Protein AF-A0A9D2AZE3-F1 (afdb_monomer)

Structure (mmCIF, N/CA/C/O backbone):
data_AF-A0A9D2AZE3-F1
#
_entry.id   AF-A0A9D2AZE3-F1
#
loop_
_atom_site.group_PDB
_atom_site.id
_atom_site.type_symbol
_atom_site.label_atom_id
_atom_site.label_alt_id
_atom_site.label_comp_id
_atom_site.label_asym_id
_atom_site.label_entity_id
_atom_site.label_seq_id
_atom_site.pdbx_PDB_ins_code
_atom_site.Cartn_x
_atom_site.Cartn_y
_atom_site.Cartn_z
_atom_site.occupancy
_atom_site.B_iso_or_equiv
_atom_site.auth_seq_id
_atom_site.auth_comp_id
_atom_site.auth_asym_id
_atom_site.auth_atom_id
_atom_site.pdbx_PDB_model_num
ATOM 1 N N . M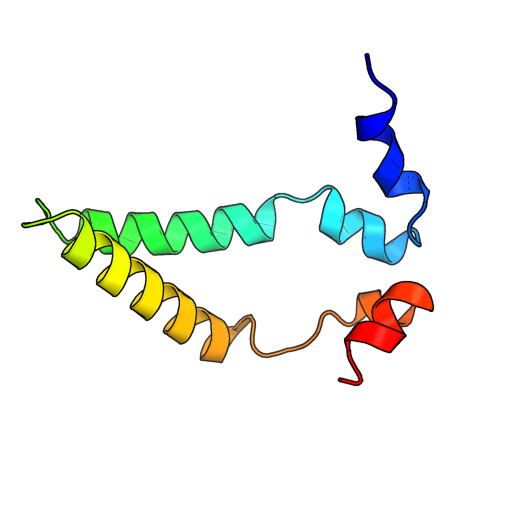ET A 1 1 ? -8.279 26.606 17.327 1.00 51.66 1 MET A N 1
ATOM 2 C CA . MET A 1 1 ? -7.142 26.332 16.411 1.00 51.66 1 MET A CA 1
ATOM 3 C C . MET A 1 1 ? -6.312 25.092 16.792 1.00 51.66 1 MET A C 1
ATOM 5 O O . MET A 1 1 ? -5.145 25.040 16.447 1.00 51.66 1 MET A O 1
ATOM 9 N N . ASN A 1 2 ? -6.879 24.058 17.438 1.00 59.91 2 ASN A N 1
ATOM 10 C CA . ASN A 1 2 ? -6.163 22.785 17.682 1.00 59.91 2 ASN A CA 1
ATOM 11 C C . ASN A 1 2 ? -7.075 21.540 17.734 1.00 59.91 2 ASN A C 1
ATOM 13 O O . ASN A 1 2 ? -6.616 20.448 18.052 1.00 59.91 2 ASN A O 1
ATOM 17 N N . GLU A 1 3 ? -8.361 21.668 17.404 1.00 62.03 3 GLU A N 1
ATOM 18 C CA . GLU A 1 3 ? -9.331 20.571 17.550 1.00 62.03 3 GLU A CA 1
ATOM 19 C C . GLU A 1 3 ? -9.083 19.423 16.560 1.00 62.03 3 GLU A C 1
ATOM 21 O O . GLU A 1 3 ? -9.278 18.256 16.897 1.00 62.03 3 GLU A O 1
ATOM 26 N N . LEU A 1 4 ? -8.558 19.727 15.366 1.00 69.56 4 LEU A N 1
ATOM 27 C CA . LEU A 1 4 ? -8.304 18.721 14.330 1.00 69.56 4 LEU A CA 1
ATOM 28 C C . LEU A 1 4 ? -7.159 17.758 14.683 1.00 69.56 4 LEU A C 1
ATOM 30 O O . LEU A 1 4 ? -7.189 16.604 14.257 1.00 69.56 4 LEU A O 1
ATOM 34 N N . TYR A 1 5 ? -6.190 18.179 15.504 1.00 75.44 5 TYR A N 1
ATOM 35 C CA . TYR A 1 5 ? -5.049 17.338 15.885 1.00 75.44 5 TYR A CA 1
ATOM 36 C C . TYR A 1 5 ? -5.428 16.188 16.819 1.00 75.44 5 TYR A C 1
ATOM 38 O O . TYR A 1 5 ? -4.731 15.180 16.842 1.00 75.44 5 TYR A O 1
ATOM 46 N N . PHE A 1 6 ? -6.535 16.294 17.562 1.00 79.62 6 PHE A N 1
ATOM 47 C CA . PHE A 1 6 ? -6.978 15.248 18.491 1.00 79.62 6 PHE A CA 1
ATOM 48 C C . PHE A 1 6 ? -8.008 14.290 17.888 1.00 79.62 6 PHE A C 1
ATOM 50 O O . PHE A 1 6 ? -8.386 13.312 18.532 1.00 79.62 6 PHE A O 1
ATOM 57 N N . THR A 1 7 ? -8.422 14.498 16.638 1.00 84.69 7 THR A N 1
ATOM 58 C CA . THR A 1 7 ? -9.410 13.647 15.949 1.00 84.69 7 THR A CA 1
ATOM 59 C C . THR A 1 7 ? -8.994 12.176 15.874 1.00 84.69 7 THR A C 1
ATOM 61 O O . THR A 1 7 ? -9.848 11.292 15.903 1.00 84.69 7 THR A O 1
ATOM 64 N N . TYR A 1 8 ? -7.689 11.872 15.879 1.00 83.69 8 TYR A N 1
ATOM 65 C CA . TYR A 1 8 ? -7.205 10.488 15.882 1.00 83.69 8 TYR A CA 1
ATOM 66 C C . TYR A 1 8 ? -7.582 9.711 17.161 1.00 83.69 8 TYR A C 1
ATOM 68 O O . TYR A 1 8 ? -7.596 8.478 17.155 1.00 83.69 8 TYR A O 1
ATOM 76 N N . THR A 1 9 ? -7.906 10.401 18.262 1.00 86.19 9 THR A N 1
ATOM 77 C CA . THR A 1 9 ? -8.366 9.768 19.511 1.00 86.19 9 THR A CA 1
ATOM 78 C C . THR A 1 9 ? -9.716 9.068 19.352 1.00 86.19 9 THR A C 1
ATOM 80 O O . THR A 1 9 ? -10.009 8.137 20.100 1.00 86.19 9 THR A O 1
ATOM 83 N N . LEU A 1 10 ? -10.494 9.426 18.327 1.00 86.12 10 LEU A N 1
ATOM 84 C CA . LEU A 1 10 ? -11.770 8.787 18.006 1.00 86.12 10 LEU A CA 1
ATOM 85 C C . LEU A 1 10 ? -11.612 7.359 17.454 1.00 86.12 10 LEU A C 1
ATOM 87 O O . LEU A 1 10 ? -12.586 6.612 17.421 1.00 86.12 10 LEU A O 1
ATOM 91 N N . TYR A 1 11 ? -10.401 6.961 17.048 1.00 84.25 11 TYR A N 1
ATOM 92 C CA . TYR A 1 11 ? -10.107 5.618 16.541 1.00 84.25 11 TYR A CA 1
ATOM 93 C C . TYR A 1 11 ? -9.626 4.678 17.649 1.00 84.25 11 TYR A C 1
ATOM 95 O O . TYR A 1 11 ? -9.049 5.100 18.659 1.00 84.25 11 TYR A O 1
ATOM 103 N N . HIS A 1 12 ? -9.789 3.371 17.425 1.00 86.94 12 HIS A N 1
ATOM 104 C CA . HIS A 1 12 ? -9.307 2.337 18.340 1.00 86.94 12 HIS A CA 1
ATOM 105 C C . HIS A 1 12 ? -7.787 2.480 18.604 1.00 86.94 12 HIS A C 1
ATOM 107 O O . HIS A 1 12 ? -7.028 2.693 17.652 1.00 86.94 12 HIS A O 1
ATOM 113 N N . PRO A 1 13 ? -7.280 2.305 19.845 1.00 87.31 13 PRO A N 1
ATOM 114 C CA . PRO A 1 13 ? -5.858 2.493 20.175 1.00 87.31 13 PRO A CA 1
ATOM 115 C C . PRO A 1 13 ? -4.873 1.740 19.262 1.00 87.31 13 PRO A C 1
ATOM 117 O O . PRO A 1 13 ? -3.820 2.268 18.907 1.00 87.31 13 PRO A O 1
ATOM 120 N N . LYS A 1 14 ? -5.245 0.537 18.798 1.00 85.50 14 LYS A N 1
ATOM 121 C CA . LYS A 1 14 ? -4.447 -0.257 17.835 1.00 85.50 14 LYS A CA 1
ATOM 122 C C . LYS A 1 14 ? -4.283 0.416 16.459 1.00 85.50 14 LYS A C 1
ATOM 124 O O . LYS A 1 14 ? -3.306 0.142 15.762 1.00 85.50 14 LYS A O 1
ATOM 129 N N . ILE A 1 15 ? -5.218 1.278 16.064 1.00 86.31 15 ILE A N 1
ATOM 130 C CA . ILE A 1 15 ? -5.212 2.019 14.794 1.00 86.31 15 ILE A CA 1
ATOM 131 C C . ILE A 1 15 ? -4.476 3.348 14.940 1.00 86.31 15 ILE A C 1
ATOM 133 O O . ILE A 1 15 ? -3.754 3.736 14.025 1.00 86.31 15 ILE A O 1
ATOM 137 N N . ARG A 1 16 ? -4.553 3.996 16.111 1.00 87.88 16 ARG A N 1
ATOM 138 C CA . ARG A 1 16 ? -3.842 5.258 16.391 1.00 87.88 16 ARG A CA 1
ATOM 139 C C . ARG A 1 16 ? -2.354 5.165 16.062 1.00 87.88 16 ARG A C 1
ATOM 141 O O . ARG A 1 16 ? -1.809 6.091 15.474 1.00 87.88 16 ARG A O 1
ATOM 148 N N . ARG A 1 17 ? -1.731 4.006 16.328 1.00 85.38 17 ARG A N 1
ATOM 149 C CA . ARG A 1 17 ? -0.338 3.718 15.940 1.00 85.38 17 ARG A CA 1
ATOM 150 C C . ARG A 1 17 ? -0.037 3.824 14.465 1.00 85.38 17 ARG A C 1
ATOM 152 O O . ARG A 1 17 ? 1.076 4.179 14.115 1.00 85.38 17 ARG A O 1
ATOM 159 N N . LYS A 1 18 ? -0.998 3.546 13.602 1.00 86.06 18 LYS A N 1
ATOM 160 C CA . LYS A 1 18 ? -0.825 3.745 12.166 1.00 86.06 18 LYS A CA 1
ATOM 161 C C . LYS A 1 18 ? -1.015 5.204 11.761 1.00 86.06 18 LYS A C 1
ATOM 163 O O . LYS A 1 18 ? -0.347 5.631 10.832 1.00 86.06 18 LYS A O 1
ATOM 168 N N . ILE A 1 19 ? -1.843 5.956 12.487 1.00 86.62 19 ILE A N 1
ATOM 169 C CA . ILE A 1 19 ? -2.117 7.376 12.223 1.00 86.62 19 ILE A CA 1
ATOM 170 C C . ILE A 1 19 ? -0.943 8.265 12.661 1.00 86.62 19 ILE A C 1
ATOM 172 O O . ILE A 1 19 ? -0.537 9.141 11.909 1.00 86.62 19 ILE A O 1
ATOM 176 N N . TYR A 1 20 ? -0.370 8.038 13.851 1.00 85.00 20 TYR A N 1
ATOM 177 C CA . TYR A 1 20 ? 0.716 8.889 14.355 1.00 85.00 20 TYR A CA 1
ATOM 178 C C . TYR A 1 20 ? 2.076 8.607 13.704 1.00 85.00 20 TYR A C 1
ATOM 180 O O . TYR A 1 20 ? 2.970 9.446 13.772 1.00 85.00 20 TYR A O 1
ATOM 188 N N . THR A 1 21 ? 2.288 7.419 13.121 1.00 87.25 21 THR A N 1
ATOM 189 C CA . THR A 1 21 ? 3.564 7.104 12.464 1.00 87.25 21 THR A CA 1
ATOM 190 C C . THR A 1 21 ? 3.578 7.590 11.026 1.00 87.25 21 THR A C 1
ATOM 192 O O . THR A 1 21 ? 2.713 7.219 10.238 1.00 87.25 21 THR A O 1
ATOM 195 N N . THR A 1 22 ? 4.651 8.268 10.640 1.00 89.00 22 THR A N 1
ATOM 196 C CA . THR A 1 22 ? 4.931 8.675 9.256 1.00 89.00 22 THR A CA 1
ATOM 197 C C . THR A 1 22 ? 5.673 7.602 8.453 1.00 89.00 22 THR A C 1
ATOM 199 O O . THR A 1 22 ? 5.895 7.766 7.259 1.00 89.00 22 THR A O 1
ATOM 202 N N . ASN A 1 23 ? 6.003 6.456 9.060 1.00 89.75 23 ASN A N 1
ATOM 203 C CA . ASN A 1 23 ? 6.801 5.388 8.443 1.00 89.75 23 ASN A CA 1
ATOM 204 C C . ASN A 1 23 ? 6.319 4.958 7.047 1.00 89.75 23 ASN A C 1
ATOM 206 O O . ASN A 1 23 ? 7.129 4.600 6.195 1.00 89.75 23 ASN A O 1
ATOM 210 N N . TRP A 1 24 ? 5.004 4.928 6.815 1.00 87.94 24 TRP A N 1
ATOM 211 C CA . TRP A 1 24 ? 4.436 4.480 5.540 1.00 87.94 24 TRP A CA 1
ATOM 212 C C . TRP A 1 24 ? 4.599 5.529 4.441 1.00 87.94 24 TRP A C 1
ATOM 214 O O . TRP A 1 24 ? 5.077 5.200 3.354 1.00 87.94 24 TRP A O 1
ATOM 224 N N . ILE A 1 25 ? 4.296 6.792 4.751 1.00 90.19 25 ILE A N 1
ATOM 225 C CA . ILE A 1 25 ? 4.482 7.905 3.816 1.00 90.19 25 ILE A CA 1
ATOM 226 C C . ILE A 1 25 ? 5.971 8.190 3.576 1.00 90.19 25 ILE A C 1
ATOM 228 O O . ILE A 1 25 ? 6.387 8.411 2.443 1.00 90.19 25 ILE A O 1
ATOM 232 N N . GLU A 1 26 ? 6.814 8.084 4.605 1.00 94.50 26 GLU A N 1
ATOM 233 C CA . GLU A 1 26 ? 8.267 8.222 4.479 1.00 94.50 26 GLU A CA 1
ATOM 234 C C . GLU A 1 26 ? 8.882 7.122 3.621 1.00 94.50 26 GLU A C 1
ATOM 236 O O . GLU A 1 26 ? 9.739 7.406 2.780 1.00 94.50 26 GLU A O 1
ATOM 241 N N . ARG A 1 27 ? 8.430 5.873 3.797 1.00 92.25 27 ARG A N 1
ATOM 242 C CA . ARG A 1 27 ? 8.857 4.748 2.962 1.00 92.25 27 ARG A CA 1
ATOM 243 C C . ARG A 1 27 ? 8.496 4.996 1.501 1.00 92.25 27 ARG A C 1
ATOM 245 O O . ARG A 1 27 ? 9.379 4.875 0.661 1.00 92.25 27 ARG A O 1
ATOM 252 N N . LEU A 1 28 ? 7.255 5.385 1.202 1.00 92.56 28 LEU A N 1
ATOM 253 C CA . LEU A 1 28 ? 6.833 5.682 -0.171 1.00 92.56 28 LEU A CA 1
ATOM 254 C C . LEU A 1 28 ? 7.647 6.839 -0.777 1.00 92.56 28 LEU A C 1
ATOM 256 O O . LEU A 1 28 ? 8.223 6.702 -1.855 1.00 92.56 28 LEU A O 1
ATOM 260 N N . ASN A 1 29 ? 7.805 7.938 -0.038 1.00 93.88 29 ASN A N 1
ATOM 261 C CA . ASN A 1 29 ? 8.598 9.087 -0.479 1.00 93.88 29 ASN A CA 1
ATOM 262 C C . ASN A 1 29 ? 10.074 8.735 -0.717 1.00 93.88 29 ASN A C 1
ATOM 264 O O . ASN A 1 29 ? 10.715 9.291 -1.6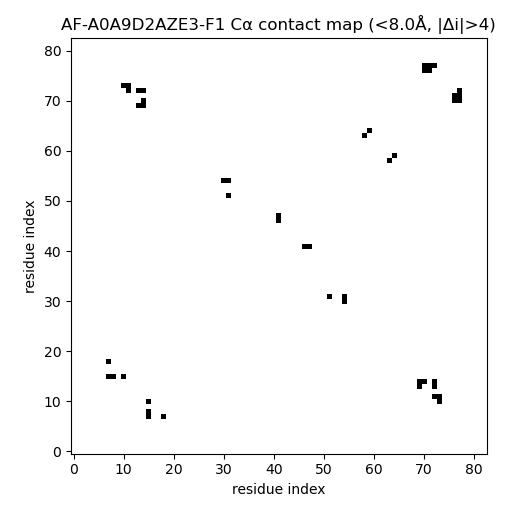10 1.00 93.88 29 ASN A O 1
ATOM 268 N N . LYS A 1 30 ? 10.637 7.805 0.061 1.00 94.25 30 LYS A N 1
ATOM 269 C CA . LYS A 1 30 ? 11.997 7.297 -0.157 1.00 94.25 30 LYS A CA 1
ATOM 270 C C . LYS A 1 30 ? 12.114 6.546 -1.485 1.00 94.25 30 LYS A C 1
ATOM 272 O O . LYS A 1 30 ? 13.117 6.719 -2.175 1.00 94.25 30 LYS A O 1
ATOM 277 N N . GLU A 1 31 ? 11.114 5.747 -1.847 1.00 93.25 31 GLU A N 1
ATOM 278 C CA . GLU A 1 31 ? 11.086 5.029 -3.127 1.00 93.25 31 GLU A CA 1
ATOM 279 C C . GLU A 1 31 ? 11.003 6.005 -4.306 1.00 93.25 31 GLU A C 1
ATOM 281 O O . GLU A 1 31 ? 11.812 5.908 -5.229 1.00 93.25 31 GLU A O 1
ATOM 286 N N . PHE A 1 32 ? 10.124 7.010 -4.231 1.00 93.38 32 PHE A N 1
ATOM 287 C CA . PHE A 1 32 ? 10.040 8.061 -5.249 1.00 93.38 32 PHE A CA 1
ATOM 288 C C . PHE A 1 32 ? 11.360 8.817 -5.407 1.00 93.38 32 PHE A C 1
ATOM 290 O O . PHE A 1 32 ? 11.872 8.942 -6.519 1.00 93.38 32 PHE A O 1
ATOM 297 N N . ARG A 1 33 ? 11.985 9.239 -4.299 1.00 93.19 33 ARG A N 1
ATOM 298 C CA . ARG A 1 33 ? 13.299 9.899 -4.340 1.00 93.19 33 ARG A CA 1
ATOM 299 C C . ARG A 1 33 ? 14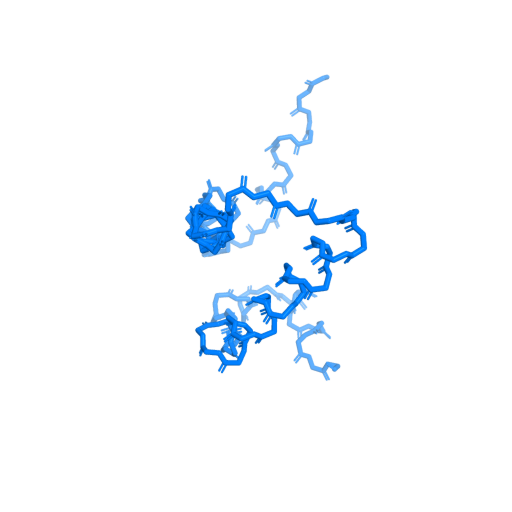.384 9.020 -4.957 1.00 93.19 33 ARG A C 1
ATOM 301 O O . ARG A 1 33 ? 15.230 9.543 -5.676 1.00 93.19 33 ARG A O 1
ATOM 308 N N . ARG A 1 34 ? 14.381 7.703 -4.711 1.00 92.56 34 ARG A N 1
ATOM 309 C CA . ARG A 1 34 ? 15.360 6.787 -5.326 1.00 92.56 34 ARG A CA 1
ATOM 310 C C . ARG A 1 34 ? 15.224 6.777 -6.846 1.00 92.56 34 ARG A C 1
ATOM 312 O O . ARG A 1 34 ? 16.232 6.845 -7.541 1.00 92.56 34 ARG A O 1
ATOM 319 N N . VAL A 1 35 ? 13.994 6.707 -7.344 1.00 90.88 35 VAL A N 1
ATOM 320 C CA . VAL A 1 35 ? 13.715 6.650 -8.783 1.00 90.88 35 VAL A CA 1
ATOM 321 C C . VAL A 1 35 ? 14.026 7.983 -9.464 1.00 90.88 35 VAL A C 1
ATOM 323 O O . VAL A 1 35 ? 14.620 7.983 -10.540 1.00 90.88 35 VAL A O 1
ATOM 326 N N . PHE A 1 36 ? 13.722 9.110 -8.814 1.00 89.69 36 PHE A N 1
ATOM 327 C CA . PHE A 1 36 ? 14.129 10.427 -9.305 1.00 89.69 36 PHE A CA 1
ATOM 328 C C . PHE A 1 36 ? 15.642 10.627 -9.280 1.00 89.69 36 PHE A C 1
ATOM 330 O O . PHE A 1 36 ? 16.175 11.182 -10.225 1.00 89.69 36 PHE A O 1
ATOM 337 N N . LYS A 1 37 ? 16.364 10.132 -8.268 1.00 89.62 37 LYS A N 1
ATOM 338 C CA . LYS A 1 37 ? 17.826 10.303 -8.186 1.00 89.62 37 LYS A CA 1
ATOM 339 C C . LYS A 1 37 ? 18.570 9.714 -9.391 1.00 89.62 37 LYS A C 1
ATOM 341 O O . LYS A 1 37 ? 19.604 10.242 -9.780 1.00 89.62 37 LYS A O 1
ATOM 346 N N . ILE A 1 38 ? 18.067 8.620 -9.961 1.00 88.50 38 ILE A N 1
ATOM 347 C CA . ILE A 1 38 ? 18.667 7.978 -11.143 1.00 88.50 38 ILE A CA 1
ATOM 348 C C . ILE A 1 38 ? 18.452 8.833 -12.404 1.00 88.50 38 ILE A C 1
ATOM 350 O O . ILE A 1 38 ? 19.247 8.777 -13.339 1.00 88.50 38 ILE A O 1
ATOM 354 N N . ARG A 1 39 ? 17.388 9.640 -12.438 1.00 84.62 39 ARG A N 1
ATOM 355 C CA . ARG A 1 39 ? 17.006 10.460 -13.587 1.00 84.62 39 ARG A CA 1
ATOM 356 C C . ARG A 1 39 ? 17.470 11.898 -13.346 1.00 84.62 39 ARG A C 1
ATOM 358 O O . ARG A 1 39 ? 16.877 12.615 -12.554 1.00 84.62 39 ARG A O 1
ATOM 365 N N . SER A 1 40 ? 18.533 12.326 -14.029 1.00 76.25 40 SER A N 1
ATOM 366 C CA . SER A 1 40 ? 19.116 13.668 -13.839 1.00 76.25 40 SER A CA 1
ATOM 367 C C . SER A 1 40 ? 18.133 14.811 -14.137 1.00 76.25 40 SER A C 1
ATOM 369 O O . SER A 1 40 ? 18.246 15.881 -13.546 1.00 76.25 40 SER A O 1
ATOM 371 N N . SER A 1 41 ? 17.187 14.600 -15.052 1.00 86.12 41 SER A N 1
ATOM 372 C CA . SER A 1 41 ? 16.125 15.547 -15.394 1.00 86.12 41 SER A CA 1
ATOM 373 C C . SER A 1 41 ? 14.924 14.804 -15.980 1.00 86.12 41 SER A C 1
ATOM 375 O O . SER A 1 41 ? 15.056 13.699 -16.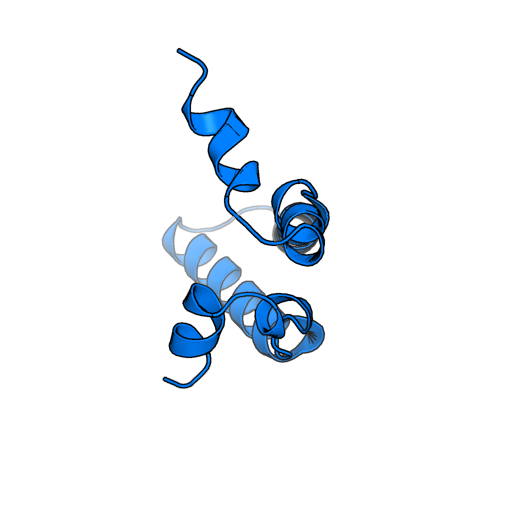514 1.00 86.12 41 SER A O 1
ATOM 377 N N . MET A 1 42 ? 13.739 15.406 -15.858 1.00 89.31 42 MET A N 1
ATOM 378 C CA . MET A 1 42 ? 12.521 14.914 -16.500 1.00 89.31 42 MET A CA 1
ATOM 379 C C . MET A 1 42 ? 12.168 15.823 -17.682 1.00 89.31 42 MET A C 1
ATOM 381 O O . MET A 1 42 ? 12.276 17.040 -17.546 1.00 89.31 42 MET A O 1
ATOM 385 N N . PRO A 1 43 ? 11.733 15.260 -18.822 1.00 88.94 43 PRO A N 1
ATOM 386 C CA . PRO A 1 43 ? 11.427 16.038 -20.023 1.00 88.94 43 PRO A CA 1
ATOM 387 C C . PRO A 1 43 ? 10.110 16.827 -19.921 1.00 88.94 43 PRO A C 1
ATOM 389 O O . PRO A 1 43 ? 9.961 17.847 -20.582 1.00 88.94 43 PRO A O 1
ATOM 392 N N . SER A 1 44 ? 9.153 16.380 -19.099 1.00 94.19 44 SER A N 1
ATOM 393 C CA . SER A 1 44 ? 7.885 17.076 -18.846 1.00 94.19 44 SER A CA 1
ATOM 394 C C . SER A 1 44 ? 7.289 16.679 -17.489 1.00 94.19 44 SER A C 1
ATOM 396 O O . SER A 1 44 ? 7.665 15.653 -16.909 1.00 94.19 44 SER A O 1
ATOM 398 N N . CYS A 1 45 ? 6.326 17.464 -16.994 1.00 92.62 45 CYS A N 1
ATOM 399 C CA . CYS A 1 45 ? 5.561 17.131 -15.787 1.00 92.62 45 CYS A CA 1
ATOM 400 C C . CYS A 1 45 ? 4.755 15.835 -15.952 1.00 92.62 45 CYS A C 1
ATOM 402 O O . CYS A 1 45 ?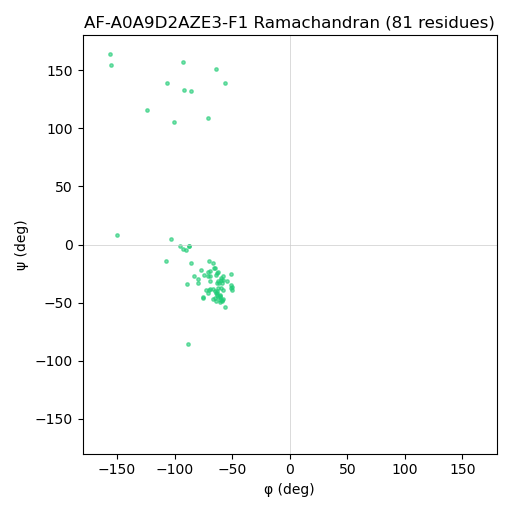 4.676 15.038 -15.019 1.00 92.62 45 CYS A O 1
ATOM 404 N N . GLU A 1 46 ? 4.206 15.593 -17.143 1.00 94.50 46 GLU A N 1
ATOM 405 C CA . GLU A 1 46 ? 3.459 14.372 -17.448 1.00 94.50 46 GLU A CA 1
ATOM 406 C C . GLU A 1 46 ? 4.356 13.137 -17.339 1.00 94.50 46 GLU A C 1
ATOM 408 O O . GLU A 1 46 ? 4.001 12.173 -16.668 1.00 94.50 46 GLU A O 1
ATOM 413 N N . SER A 1 47 ? 5.581 13.206 -17.868 1.00 91.69 47 SER A N 1
ATOM 414 C CA . SER A 1 47 ? 6.562 12.123 -17.733 1.00 91.69 47 SER A CA 1
ATOM 415 C C . SER A 1 47 ? 6.956 11.849 -16.275 1.00 91.69 47 SER A C 1
ATOM 417 O O . SER A 1 47 ? 7.293 10.719 -15.916 1.00 91.69 47 SER A O 1
ATOM 419 N N . ALA A 1 48 ? 6.945 12.876 -15.418 1.00 92.12 48 ALA A N 1
ATOM 420 C CA . ALA A 1 48 ? 7.177 12.715 -13.984 1.00 92.12 48 ALA A CA 1
ATOM 421 C C . ALA A 1 48 ? 5.995 12.020 -13.299 1.00 92.12 48 ALA A C 1
ATOM 423 O O . ALA A 1 48 ? 6.204 11.124 -12.477 1.00 92.12 48 ALA A O 1
ATOM 424 N N . LEU A 1 49 ? 4.767 12.387 -13.673 1.00 94.81 49 LEU A N 1
ATOM 425 C CA . LEU A 1 49 ? 3.552 11.764 -13.164 1.00 94.81 49 LEU A CA 1
ATOM 426 C C . LEU A 1 49 ? 3.468 10.291 -13.572 1.00 94.81 49 LEU A C 1
ATOM 428 O O . LEU A 1 49 ? 3.291 9.442 -12.705 1.00 94.81 49 LEU A O 1
ATOM 432 N N . THR A 1 50 ? 3.684 9.962 -14.848 1.00 94.56 50 THR A N 1
ATOM 433 C CA . THR A 1 50 ? 3.646 8.571 -15.333 1.00 94.56 50 THR A CA 1
ATOM 434 C C . THR A 1 50 ? 4.654 7.688 -14.601 1.00 94.56 50 THR A C 1
ATOM 436 O O . THR A 1 50 ? 4.359 6.547 -14.246 1.00 94.56 50 THR A O 1
ATOM 439 N N . LEU A 1 51 ? 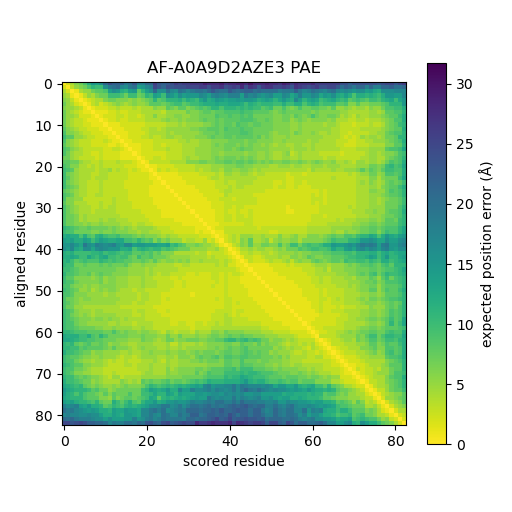5.845 8.222 -14.325 1.00 93.25 51 LEU A N 1
ATOM 440 C CA . LEU A 1 51 ? 6.882 7.528 -13.573 1.00 93.25 51 LEU A CA 1
ATOM 441 C C . LEU A 1 51 ? 6.477 7.289 -12.115 1.00 93.25 51 LEU A C 1
ATOM 443 O O . LEU A 1 51 ? 6.642 6.182 -11.608 1.00 93.25 51 LEU A O 1
ATOM 447 N N . LEU A 1 52 ? 5.955 8.317 -11.444 1.00 93.56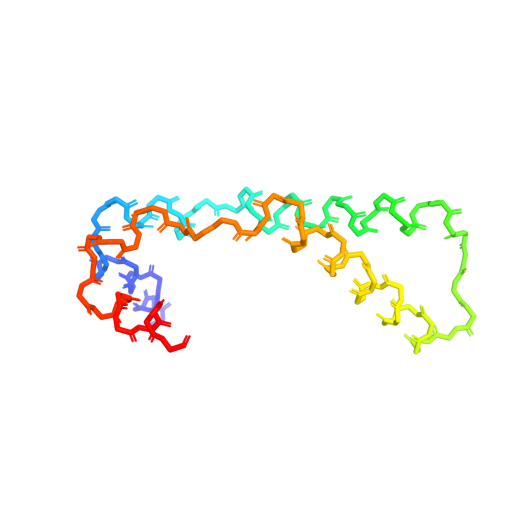 52 LEU A N 1
ATOM 448 C CA . LEU A 1 52 ? 5.463 8.211 -10.073 1.00 93.56 52 LEU A CA 1
ATOM 449 C C . LEU A 1 52 ? 4.320 7.202 -9.963 1.00 93.56 52 LEU A C 1
ATOM 451 O O . LEU A 1 52 ? 4.352 6.353 -9.074 1.00 93.56 52 LEU A O 1
ATOM 455 N N . SER A 1 53 ? 3.366 7.247 -10.894 1.00 95.12 53 SER A N 1
ATOM 456 C CA . SER A 1 53 ? 2.258 6.297 -10.974 1.00 95.12 53 SER A CA 1
ATOM 457 C C . SER A 1 53 ? 2.757 4.871 -11.168 1.00 95.12 53 SER A C 1
ATOM 459 O O . SER A 1 53 ? 2.314 3.974 -10.457 1.00 95.12 53 SER A O 1
ATOM 461 N N . LYS A 1 54 ? 3.743 4.655 -12.051 1.00 94.19 54 LYS A N 1
ATOM 462 C CA . LYS A 1 54 ? 4.344 3.329 -12.238 1.00 94.19 54 LYS A CA 1
ATOM 463 C C . LYS A 1 54 ? 4.992 2.811 -10.953 1.00 94.19 54 LYS A C 1
ATOM 465 O O . LYS A 1 54 ? 4.760 1.671 -10.567 1.00 94.19 54 LYS A O 1
ATOM 470 N N . VAL A 1 55 ? 5.757 3.656 -10.259 1.00 93.56 55 VAL A N 1
ATOM 471 C CA . VAL A 1 55 ? 6.362 3.279 -8.973 1.00 93.56 55 VAL A CA 1
ATOM 472 C C . VAL A 1 55 ? 5.283 2.981 -7.938 1.00 93.56 55 VAL A C 1
ATOM 474 O O . VAL A 1 55 ? 5.420 2.008 -7.210 1.00 93.56 55 VAL A O 1
ATOM 477 N N . ALA A 1 56 ? 4.216 3.777 -7.867 1.00 93.44 56 ALA A N 1
ATOM 478 C CA . ALA A 1 56 ? 3.114 3.535 -6.943 1.00 93.44 56 ALA A CA 1
ATOM 479 C C . ALA A 1 56 ? 2.465 2.162 -7.185 1.00 93.44 56 ALA A C 1
ATOM 481 O O . ALA A 1 56 ? 2.371 1.388 -6.236 1.00 93.44 56 ALA A O 1
ATOM 482 N N . MET A 1 57 ? 2.147 1.830 -8.442 1.00 94.25 57 MET A N 1
ATOM 483 C CA . MET A 1 57 ? 1.604 0.520 -8.835 1.00 94.25 57 MET A CA 1
ATOM 484 C C . MET A 1 57 ? 2.546 -0.629 -8.440 1.00 94.25 57 MET A C 1
ATOM 486 O O . MET A 1 57 ? 2.131 -1.582 -7.788 1.00 94.25 57 MET A O 1
ATOM 490 N N . ASP A 1 58 ? 3.849 -0.506 -8.718 1.00 93.25 58 ASP A N 1
ATOM 491 C CA . ASP A 1 58 ? 4.826 -1.549 -8.369 1.00 93.25 58 ASP A CA 1
ATOM 492 C C . ASP A 1 58 ? 4.936 -1.778 -6.847 1.00 93.25 58 ASP A C 1
ATOM 494 O O . ASP A 1 58 ? 5.229 -2.883 -6.381 1.00 93.25 58 ASP A O 1
ATOM 498 N N . LYS A 1 59 ? 4.755 -0.723 -6.038 1.00 91.38 59 LYS A N 1
ATOM 499 C CA . LYS A 1 59 ? 4.774 -0.833 -4.568 1.00 91.38 59 LYS A CA 1
ATOM 500 C C . LYS A 1 59 ? 3.450 -1.351 -4.014 1.00 91.38 59 LYS A C 1
ATOM 502 O O . LYS A 1 59 ? 3.480 -2.057 -3.000 1.00 91.38 59 LYS A O 1
ATOM 507 N N . GLU A 1 60 ? 2.340 -1.014 -4.666 1.00 89.62 60 GLU A N 1
ATOM 508 C CA . GLU A 1 60 ? 1.009 -1.552 -4.391 1.00 89.62 60 GLU A CA 1
ATOM 509 C C . GLU A 1 60 ? 1.012 -3.075 -4.494 1.00 89.62 60 GLU A C 1
ATOM 511 O O . GLU A 1 60 ? 0.748 -3.752 -3.502 1.00 89.62 60 GLU A O 1
ATOM 516 N N . ASP A 1 61 ? 1.483 -3.607 -5.622 1.00 88.56 61 ASP A N 1
ATOM 517 C CA . ASP A 1 61 ? 1.554 -5.050 -5.875 1.00 88.56 61 ASP A CA 1
ATOM 518 C C . ASP A 1 61 ? 2.485 -5.805 -4.912 1.00 88.56 61 ASP A C 1
ATOM 520 O O . ASP A 1 61 ? 2.328 -7.009 -4.688 1.00 88.56 61 ASP A O 1
ATOM 524 N N . SER A 1 62 ? 3.463 -5.109 -4.327 1.00 86.62 62 SER A N 1
ATOM 525 C CA . SER A 1 62 ? 4.480 -5.707 -3.465 1.00 86.62 62 SER A CA 1
ATOM 526 C C . SER A 1 62 ? 4.056 -5.765 -1.993 1.00 86.62 62 SER A C 1
ATOM 528 O O . SER A 1 62 ? 3.588 -6.796 -1.510 1.00 86.62 62 SER A O 1
ATOM 530 N N . TYR A 1 63 ? 4.269 -4.686 -1.236 1.00 79.31 63 TYR A N 1
ATOM 531 C CA . TYR A 1 63 ? 4.135 -4.697 0.226 1.00 79.31 63 TYR A CA 1
ATOM 532 C C . TYR A 1 63 ? 2.896 -3.960 0.729 1.00 79.31 63 TYR A C 1
ATOM 534 O O . TYR A 1 63 ? 2.534 -4.125 1.894 1.00 79.31 63 TYR A O 1
ATOM 542 N N . PHE A 1 64 ? 2.243 -3.166 -0.121 1.00 82.94 64 PHE A N 1
ATOM 543 C CA . PHE A 1 64 ? 0.956 -2.548 0.200 1.00 82.94 64 PHE A CA 1
ATOM 544 C C . PHE A 1 64 ? -0.246 -3.418 -0.203 1.00 82.94 64 PHE A C 1
ATOM 546 O O . PHE A 1 64 ? -1.364 -3.098 0.180 1.00 82.94 64 PHE A O 1
ATOM 553 N N . LYS A 1 65 ? -0.009 -4.554 -0.872 1.00 84.88 65 LYS A N 1
ATOM 554 C CA . LYS A 1 65 ? -1.027 -5.531 -1.284 1.00 84.88 65 LYS A CA 1
ATOM 555 C C . LYS A 1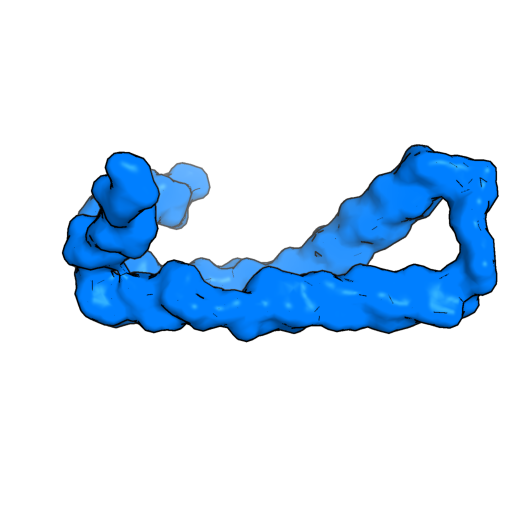 65 ? -1.900 -6.037 -0.136 1.00 84.88 65 LYS A C 1
ATOM 557 O O . LYS A 1 65 ? -3.048 -6.419 -0.340 1.00 84.88 65 LYS A O 1
ATOM 562 N N . TYR A 1 66 ? -1.345 -6.104 1.072 1.00 84.00 66 TYR A N 1
ATOM 563 C CA . TYR A 1 66 ? -2.034 -6.694 2.213 1.00 84.00 66 TYR A CA 1
ATOM 564 C C . TYR A 1 66 ? -2.814 -5.644 3.008 1.00 84.00 66 TYR A C 1
ATOM 566 O O . TYR A 1 66 ? -2.247 -4.612 3.384 1.00 84.00 66 TYR A O 1
ATOM 574 N N . PRO A 1 67 ? -4.080 -5.931 3.361 1.00 82.12 67 PRO A N 1
ATOM 575 C CA . PRO A 1 67 ? -4.879 -5.022 4.160 1.00 82.12 67 PRO A CA 1
ATOM 576 C C . PRO A 1 67 ? -4.283 -4.850 5.558 1.00 82.12 67 PRO A C 1
ATOM 578 O O . PRO A 1 67 ? -3.654 -5.745 6.136 1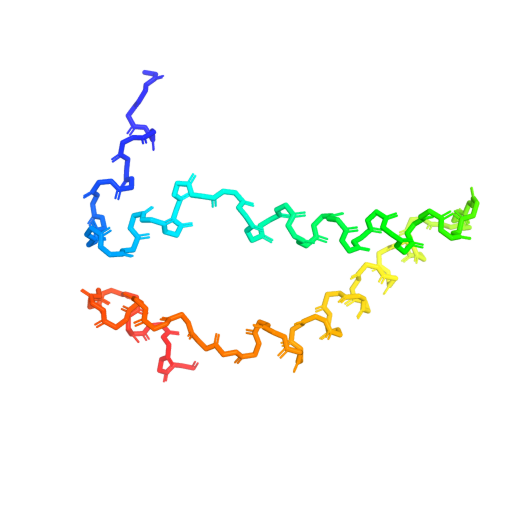.00 82.12 67 PRO A O 1
ATOM 581 N N . ILE A 1 68 ? -4.524 -3.683 6.147 1.00 84.44 68 ILE A N 1
ATOM 582 C CA . ILE A 1 68 ? -4.038 -3.375 7.489 1.00 84.44 68 ILE A CA 1
ATOM 583 C C . ILE A 1 68 ? -4.817 -4.208 8.502 1.00 84.44 68 ILE A C 1
ATOM 585 O O . ILE A 1 68 ? -5.968 -3.913 8.808 1.00 84.44 68 ILE A O 1
ATOM 589 N N . TYR A 1 69 ? -4.162 -5.202 9.102 1.00 83.75 69 TYR A N 1
ATOM 590 C CA . TYR A 1 69 ? -4.790 -6.073 10.102 1.00 83.75 69 TYR A CA 1
ATOM 591 C C . TYR A 1 69 ? -5.510 -5.299 11.220 1.00 83.75 69 TYR A C 1
ATOM 593 O O . TYR A 1 69 ? -6.601 -5.671 11.642 1.00 83.75 69 TYR A O 1
ATOM 601 N N . ASN A 1 70 ? -4.928 -4.187 11.677 1.00 83.94 70 ASN A N 1
ATOM 602 C CA . ASN A 1 70 ? -5.483 -3.402 12.778 1.00 83.94 70 ASN A CA 1
ATOM 603 C C . ASN A 1 70 ? -6.820 -2.720 12.447 1.00 83.94 70 ASN A C 1
ATOM 605 O O . ASN A 1 70 ? -7.509 -2.309 13.379 1.00 83.94 70 ASN A O 1
ATOM 609 N N . PHE A 1 71 ? -7.200 -2.602 11.172 1.00 83.12 71 PHE A N 1
ATOM 610 C CA . PHE A 1 71 ? -8.487 -2.015 10.788 1.00 83.12 71 PHE A CA 1
ATOM 611 C C . PHE A 1 71 ? -9.669 -2.905 11.183 1.00 83.12 71 PHE A C 1
ATOM 613 O O . PHE A 1 71 ? -10.724 -2.368 11.505 1.00 83.12 71 PHE A O 1
ATOM 620 N N . LYS A 1 72 ? -9.432 -4.215 11.371 1.00 80.75 72 LYS A N 1
ATOM 621 C CA . LYS A 1 72 ? -10.393 -5.187 11.927 1.00 80.75 72 LYS A CA 1
ATOM 622 C C . LYS A 1 72 ? -11.026 -4.760 13.252 1.00 80.75 72 LYS A C 1
ATOM 624 O O . LYS A 1 72 ? -12.125 -5.204 13.572 1.00 80.75 72 LYS A O 1
ATOM 629 N N . PHE A 1 73 ? -10.348 -3.915 14.028 1.00 77.75 73 PHE A N 1
ATOM 630 C CA . PHE A 1 73 ? -10.809 -3.475 15.346 1.00 77.75 73 PHE A CA 1
ATOM 631 C C . PHE A 1 73 ? -11.730 -2.248 15.311 1.00 77.75 73 PHE A C 1
ATOM 633 O O . PHE A 1 73 ? -12.189 -1.821 16.368 1.00 77.75 73 PHE A O 1
ATOM 640 N N . ASP A 1 74 ? -12.013 -1.681 14.135 1.00 78.81 74 ASP A N 1
ATOM 641 C CA . ASP A 1 74 ? -12.915 -0.540 13.988 1.00 78.81 74 ASP A CA 1
ATOM 642 C C . ASP A 1 74 ? -14.051 -0.860 13.012 1.00 78.81 74 ASP A C 1
ATOM 644 O O . ASP A 1 74 ? -13.851 -1.072 11.816 1.00 78.81 74 ASP A O 1
ATOM 648 N N . LYS A 1 75 ? -15.280 -0.870 13.542 1.00 73.12 75 LYS A N 1
ATOM 649 C CA . LYS A 1 75 ? -16.497 -1.198 12.787 1.00 73.12 75 LYS A CA 1
ATOM 650 C C . LYS A 1 75 ? -16.736 -0.249 11.608 1.00 73.12 75 LYS A C 1
ATOM 652 O O . LYS A 1 75 ? -17.359 -0.669 10.638 1.00 73.12 75 LYS A O 1
ATOM 657 N N . LYS A 1 76 ? -16.283 1.011 11.682 1.00 73.31 76 LYS A N 1
ATOM 658 C CA . LYS A 1 76 ? -16.441 1.985 10.588 1.00 73.31 76 LYS A CA 1
ATOM 659 C C . LYS A 1 76 ? -15.506 1.667 9.425 1.00 73.31 76 LYS A C 1
ATOM 661 O O . LYS A 1 76 ? -15.911 1.787 8.276 1.00 73.31 76 LYS A O 1
ATOM 666 N N . LEU A 1 77 ? -14.283 1.239 9.734 1.00 70.19 77 LEU A N 1
ATOM 667 C CA . LEU A 1 77 ? -13.250 0.952 8.739 1.00 70.19 77 LEU A CA 1
ATOM 668 C C . LEU A 1 77 ? -13.388 -0.448 8.130 1.00 70.19 77 LEU A C 1
ATOM 670 O O . LEU A 1 77 ? -13.029 -0.633 6.975 1.00 70.19 77 LEU A O 1
ATOM 674 N N . ASN A 1 78 ? -13.975 -1.407 8.852 1.00 65.50 78 ASN A N 1
ATOM 675 C CA . ASN A 1 78 ? -14.263 -2.740 8.309 1.00 65.50 78 ASN A CA 1
ATOM 676 C C . ASN A 1 78 ? -15.257 -2.722 7.148 1.00 65.50 78 ASN A C 1
ATOM 678 O O . ASN A 1 78 ? -15.039 -3.414 6.164 1.00 65.50 78 ASN A O 1
ATOM 682 N N . LYS A 1 79 ? -16.299 -1.885 7.222 1.00 61.66 79 LYS A N 1
ATOM 683 C CA . LYS A 1 79 ? -17.302 -1.764 6.150 1.00 61.66 79 LYS A CA 1
ATOM 684 C C . LYS A 1 79 ? -16.720 -1.267 4.822 1.00 61.66 79 LYS A C 1
ATOM 686 O O . LYS A 1 79 ? -17.313 -1.502 3.781 1.00 61.66 79 LYS A O 1
ATOM 691 N N . LEU A 1 80 ? -15.586 -0.564 4.863 1.00 57.88 80 LEU A N 1
ATOM 692 C CA . LEU A 1 80 ? -14.887 -0.055 3.679 1.00 57.88 80 LEU A CA 1
ATOM 693 C C . LEU A 1 80 ? -13.937 -1.088 3.060 1.00 57.88 80 LEU A C 1
ATOM 695 O O . LEU A 1 80 ? -13.497 -0.895 1.937 1.00 57.88 80 LEU A O 1
ATOM 699 N N . ALA A 1 81 ? -13.592 -2.147 3.797 1.00 55.59 81 ALA A N 1
ATOM 700 C CA . ALA A 1 81 ? -12.698 -3.207 3.334 1.00 55.59 81 ALA A CA 1
ATOM 701 C C . ALA A 1 81 ? -13.449 -4.388 2.685 1.00 55.59 81 ALA A C 1
ATOM 703 O O . ALA A 1 81 ? -12.809 -5.333 2.233 1.00 55.59 81 ALA A O 1
ATOM 704 N N . GLU A 1 82 ? -14.785 -4.351 2.688 1.00 53.25 82 GLU A N 1
ATOM 705 C CA . GLU A 1 82 ? -15.686 -5.374 2.131 1.00 53.25 82 GLU A CA 1
ATOM 706 C C . GLU A 1 82 ? -16.302 -4.958 0.776 1.00 53.25 82 GLU A C 1
ATOM 708 O O . GLU A 1 82 ? -17.146 -5.682 0.250 1.00 53.25 82 GLU A O 1
ATOM 713 N N . ILE A 1 83 ? -15.892 -3.807 0.223 1.00 43.38 83 ILE A N 1
ATOM 714 C CA . ILE A 1 83 ? -16.295 -3.285 -1.098 1.00 43.38 83 ILE A CA 1
ATOM 715 C C . ILE A 1 83 ? -15.144 -3.472 -2.085 1.00 43.38 83 ILE A C 1
ATOM 717 O O . ILE A 1 83 ? -13.992 -3.192 -1.682 1.00 43.38 83 ILE A O 1
#

Organism: NCBI:txid2838759

Mean predicted aligned error: 6.72 Å

Foldseek 3Di:
DCPVVCVLVVDDPLCSVVVPDCVVVVVLVVQLVVQVVVPPDDPDPVSSVVSSVVSVVVVCVPDVVDDDPSLVVDPVSVVVVVD

Solvent-accessible surface area (backbone atoms only — not comparable to full-atom values): 5151 Å² total; per-residue (Å²): 144,64,72,76,78,54,56,58,70,81,46,50,75,74,41,35,62,62,71,76,46,57,66,66,61,52,50,51,52,50,54,54,49,54,60,47,68,76,44,92,71,73,96,43,73,65,62,48,48,56,49,51,51,50,53,50,52,60,42,37,74,60,79,59,62,61,79,67,72,52,42,75,75,31,79,77,56,41,66,64,71,78,108

Sequence (83 aa):
MNELYFTYTLYHPKIRRKIYTTNWIERLNKEFRRVFKIRSSMPSCESALTLLSKVAMDKEDSYFKYPIYNFKFDKKLNKLAEI

InterPro domains:
  IPR001207 Transposase, mutator type [PF00872] (5-64)

pLDDT: mean 83.96, std 11.31, range [43.38, 95.12]

Secondary structure (DSSP, 8-state):
--GGGGGGGGS-HHHHHHHH--HHHHHHHHHHHHHHHH-S--S-HHHHHHHHHHHHHHHIIIIISS--GGGGG-HHHHTTS--

Radius of gyration: 16.89 Å; Cα contacts (8 Å, |Δi|>4): 24; chains: 1; bounding box: 36×33×40 Å